Protein AF-A0A1R1VNM8-F1 (afdb_monomer_lite)

Organism: NCBI:txid488447

Structure (mmCIF, N/CA/C/O backbone):
data_AF-A0A1R1VNM8-F1
#
_entry.id   AF-A0A1R1VNM8-F1
#
loop_
_atom_site.group_PDB
_atom_site.id
_atom_site.type_symbol
_atom_site.label_atom_id
_atom_site.label_alt_id
_atom_site.label_comp_id
_atom_site.label_asym_id
_atom_site.label_entity_id
_atom_site.label_seq_id
_atom_site.pdbx_PDB_ins_code
_atom_site.Cartn_x
_atom_site.Cartn_y
_atom_site.Cartn_z
_atom_site.occupancy
_atom_site.B_iso_or_equiv
_atom_site.auth_seq_id
_atom_site.auth_comp_id
_atom_site.auth_asym_id
_atom_site.auth_atom_id
_atom_site.pdbx_PDB_model_num
ATOM 1 N N . MET A 1 1 ? 32.324 -15.389 -21.369 1.00 37.41 1 MET A N 1
ATOM 2 C CA . MET A 1 1 ? 31.141 -14.985 -20.585 1.00 37.41 1 MET A CA 1
ATOM 3 C C . MET A 1 1 ? 31.148 -15.845 -19.336 1.00 37.41 1 MET A C 1
ATOM 5 O O . MET A 1 1 ? 30.987 -17.050 -19.451 1.00 37.41 1 MET A O 1
ATOM 9 N N . HIS A 1 2 ? 31.509 -15.280 -18.190 1.00 32.72 2 HIS A N 1
ATOM 10 C CA . HIS A 1 2 ? 31.342 -15.957 -16.906 1.00 32.72 2 HIS A CA 1
ATOM 11 C C . HIS A 1 2 ? 30.032 -15.454 -16.313 1.00 32.72 2 HIS A C 1
ATOM 13 O O . HIS A 1 2 ? 29.803 -14.247 -16.272 1.00 32.72 2 HIS A O 1
ATOM 19 N N . LEU A 1 3 ? 29.166 -16.381 -15.920 1.00 37.41 3 LEU A N 1
ATOM 20 C CA . LEU A 1 3 ? 28.037 -16.075 -15.055 1.00 37.41 3 LEU A CA 1
ATOM 21 C C . LEU A 1 3 ? 28.624 -15.864 -13.657 1.00 37.41 3 LEU A C 1
ATOM 23 O O . LEU A 1 3 ? 29.166 -16.795 -13.066 1.00 37.41 3 LEU A O 1
ATOM 27 N N . LEU A 1 4 ? 28.589 -14.631 -13.161 1.00 41.31 4 LEU A N 1
ATOM 28 C CA . LEU A 1 4 ? 28.851 -14.358 -11.753 1.00 41.31 4 LEU A CA 1
ATOM 29 C C . LEU A 1 4 ? 27.535 -14.547 -10.996 1.00 41.31 4 LEU A C 1
ATOM 31 O O . LEU A 1 4 ? 26.557 -13.865 -11.294 1.00 41.31 4 LEU A O 1
ATOM 35 N N . GLY A 1 5 ? 27.521 -15.468 -10.032 1.00 42.53 5 GLY A N 1
ATOM 36 C CA . GLY A 1 5 ? 26.333 -15.788 -9.235 1.00 42.53 5 GLY A CA 1
ATOM 37 C C . GLY A 1 5 ? 25.701 -17.113 -9.647 1.00 42.53 5 GLY A C 1
ATOM 38 O O . GLY A 1 5 ? 24.685 -17.145 -10.334 1.00 42.53 5 GLY A O 1
ATOM 39 N N . ALA A 1 6 ? 26.352 -18.193 -9.222 1.00 45.94 6 ALA A N 1
ATOM 40 C CA . ALA A 1 6 ? 25.772 -19.524 -9.119 1.00 45.94 6 ALA A CA 1
ATOM 41 C C . ALA A 1 6 ? 24.582 -19.542 -8.136 1.00 45.94 6 ALA A C 1
ATOM 43 O O . ALA A 1 6 ? 24.451 -18.621 -7.329 1.00 45.94 6 ALA A O 1
ATOM 44 N N . ASP A 1 7 ? 23.762 -20.595 -8.234 1.00 47.50 7 ASP A N 1
ATOM 45 C CA . ASP A 1 7 ? 22.747 -21.084 -7.283 1.00 47.50 7 ASP A CA 1
ATOM 46 C C . ASP A 1 7 ? 22.430 -20.138 -6.112 1.00 47.50 7 ASP A C 1
ATOM 48 O O . ASP A 1 7 ? 23.086 -20.157 -5.069 1.00 47.50 7 ASP A O 1
ATOM 52 N N . THR A 1 8 ? 21.410 -19.293 -6.279 1.00 44.81 8 THR A N 1
ATOM 53 C CA . THR A 1 8 ? 20.929 -18.396 -5.220 1.00 44.81 8 THR A CA 1
ATOM 54 C C . THR A 1 8 ? 19.408 -18.440 -5.111 1.00 44.81 8 THR A C 1
ATOM 56 O O . THR A 1 8 ? 18.697 -18.283 -6.103 1.00 44.81 8 THR A O 1
ATOM 59 N N . ASP A 1 9 ? 18.925 -18.605 -3.877 1.00 46.41 9 ASP A N 1
ATOM 60 C CA . ASP A 1 9 ? 17.511 -18.613 -3.480 1.00 46.41 9 ASP A CA 1
ATOM 61 C C . ASP A 1 9 ? 16.903 -17.197 -3.335 1.00 46.41 9 ASP A C 1
ATOM 63 O O . ASP A 1 9 ? 15.841 -17.026 -2.730 1.00 46.41 9 ASP A O 1
ATOM 67 N N . TYR A 1 10 ? 17.544 -16.145 -3.865 1.00 39.66 10 TYR A N 1
ATOM 68 C CA . TYR A 1 10 ? 17.070 -14.763 -3.708 1.00 39.66 10 TYR A CA 1
ATOM 69 C C . TYR A 1 10 ? 16.483 -14.134 -4.984 1.00 39.66 10 TYR A C 1
ATOM 71 O O . TYR A 1 10 ? 17.056 -14.151 -6.069 1.00 39.66 10 TYR A O 1
ATOM 79 N N . LEU A 1 11 ? 15.331 -13.491 -4.763 1.00 47.66 11 LEU A N 1
ATOM 80 C CA . LEU A 1 11 ? 14.323 -12.878 -5.646 1.00 47.66 11 LEU A CA 1
ATOM 81 C C . LEU A 1 11 ? 14.806 -11.887 -6.736 1.00 47.66 11 LEU A C 1
ATOM 83 O O . LEU A 1 11 ? 13.994 -11.420 -7.535 1.00 47.66 11 LEU A O 1
ATOM 87 N N . PHE A 1 12 ? 16.096 -11.551 -6.808 1.00 46.69 12 PHE A N 1
ATOM 88 C CA . PHE A 1 12 ? 16.641 -10.622 -7.804 1.00 46.69 12 PHE A CA 1
ATOM 89 C C . PHE A 1 12 ? 17.733 -11.321 -8.630 1.00 46.69 12 PHE A C 1
ATOM 91 O O . PHE A 1 12 ? 18.869 -11.461 -8.193 1.00 46.69 12 PHE A O 1
ATOM 98 N N . LEU A 1 13 ? 17.312 -11.788 -9.811 1.00 48.97 13 LEU A N 1
ATOM 99 C CA . LEU A 1 13 ? 18.019 -12.590 -10.826 1.00 48.97 13 LEU A CA 1
ATOM 100 C C . LEU A 1 13 ? 19.480 -12.178 -11.137 1.00 48.97 13 LEU A C 1
ATOM 102 O O . LEU A 1 13 ? 19.840 -11.010 -10.970 1.00 48.97 13 LEU A O 1
ATOM 106 N N . PRO A 1 14 ? 20.296 -13.109 -11.683 1.00 47.59 14 PRO A N 1
ATOM 107 C CA . PRO A 1 14 ? 21.697 -12.870 -12.030 1.00 47.59 14 PRO A CA 1
ATOM 108 C C . PRO A 1 14 ? 21.881 -11.714 -13.024 1.00 47.59 14 PRO A C 1
ATOM 110 O O . PRO A 1 14 ? 21.152 -11.576 -14.009 1.00 47.59 14 PRO A O 1
ATOM 113 N N . GLY A 1 15 ? 22.893 -10.882 -12.763 1.00 52.56 15 GLY A N 1
ATOM 114 C CA . GLY A 1 15 ? 23.319 -9.796 -13.644 1.00 52.56 15 GLY A CA 1
ATOM 115 C C . GLY A 1 15 ? 24.332 -10.264 -14.692 1.00 52.56 15 GLY A C 1
ATOM 116 O O . GLY A 1 15 ? 25.134 -11.161 -14.443 1.00 52.56 15 GLY A O 1
ATOM 117 N N . VAL A 1 16 ? 24.326 -9.635 -15.871 1.00 53.25 16 VAL A N 1
ATOM 118 C CA . VAL A 1 16 ? 25.298 -9.906 -16.944 1.00 53.25 16 VAL A CA 1
ATOM 119 C C . VAL A 1 16 ? 26.408 -8.846 -16.930 1.00 53.25 16 VAL A C 1
ATOM 121 O O . VAL A 1 16 ? 26.133 -7.649 -17.054 1.00 53.25 16 VAL A O 1
ATOM 124 N N . GLU A 1 17 ? 27.673 -9.268 -16.839 1.00 46.72 17 GLU A N 1
ATOM 125 C CA . GLU A 1 17 ? 28.850 -8.387 -16.884 1.00 46.72 17 GLU A CA 1
ATOM 126 C C . GLU A 1 17 ? 29.545 -8.417 -18.267 1.00 46.72 17 GLU A C 1
ATOM 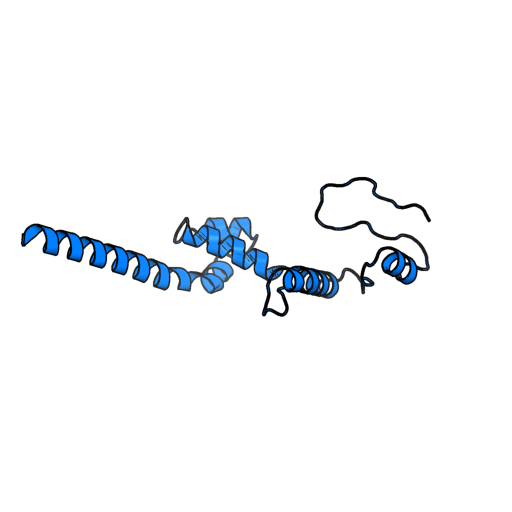128 O O . GLU A 1 17 ? 29.689 -9.474 -18.881 1.00 46.72 17 GLU A O 1
ATOM 133 N N . GLY A 1 18 ? 29.959 -7.248 -18.784 1.00 53.28 18 GLY A N 1
ATOM 134 C CA . GLY A 1 18 ? 30.616 -7.088 -20.095 1.00 53.28 18 GLY A CA 1
ATOM 135 C C . GLY A 1 18 ? 29.975 -6.028 -21.014 1.00 53.28 18 GLY A C 1
ATOM 136 O O . GLY A 1 18 ? 28.924 -5.485 -20.678 1.00 53.28 18 GLY A O 1
ATOM 137 N N . PRO A 1 19 ? 30.589 -5.713 -22.175 1.00 48.31 19 PRO A N 1
ATOM 138 C CA . PRO A 1 19 ? 30.175 -4.603 -23.049 1.00 48.31 19 PRO A CA 1
ATOM 139 C C . PRO A 1 19 ? 28.842 -4.827 -23.791 1.00 48.31 19 PRO A C 1
ATOM 141 O O . PRO A 1 19 ? 28.208 -3.862 -24.199 1.00 48.31 19 PRO A O 1
ATOM 144 N N . ASN A 1 20 ? 28.377 -6.076 -23.920 1.00 59.34 20 ASN A N 1
ATOM 145 C CA . ASN A 1 20 ? 27.182 -6.449 -24.694 1.00 59.34 20 ASN A CA 1
ATOM 146 C C . ASN A 1 20 ? 26.059 -7.021 -23.812 1.00 59.34 20 ASN A C 1
ATOM 148 O O . ASN A 1 20 ? 25.508 -8.087 -24.093 1.00 59.34 20 ASN A O 1
ATOM 152 N N . ARG A 1 21 ? 25.709 -6.319 -22.727 1.00 56.72 21 ARG A N 1
ATOM 153 C CA . ARG A 1 21 ? 24.715 -6.792 -21.740 1.00 56.72 21 ARG A CA 1
ATOM 154 C C . ARG A 1 21 ? 23.349 -7.114 -22.358 1.00 56.72 21 ARG A C 1
ATOM 156 O O . ARG A 1 21 ? 22.747 -8.108 -21.979 1.00 56.72 21 ARG A O 1
ATOM 163 N N . GLY A 1 22 ? 22.895 -6.336 -23.347 1.00 59.09 22 GLY A N 1
ATOM 164 C CA . GLY A 1 22 ? 21.609 -6.555 -24.027 1.00 59.09 22 GLY A CA 1
ATOM 165 C C . GLY A 1 22 ? 21.494 -7.918 -24.720 1.00 59.09 22 GLY A C 1
ATOM 166 O O . GLY A 1 22 ? 20.471 -8.581 -24.594 1.00 59.09 22 GLY A O 1
ATOM 167 N N . ALA A 1 23 ? 22.564 -8.377 -25.377 1.00 64.00 23 ALA A N 1
ATOM 168 C CA . ALA A 1 23 ? 22.600 -9.704 -25.993 1.00 64.00 23 ALA A CA 1
ATOM 169 C C . ALA A 1 23 ? 22.630 -10.823 -24.940 1.00 64.00 23 ALA A C 1
ATOM 171 O O . ALA A 1 23 ? 22.006 -11.863 -25.122 1.00 64.00 23 ALA A O 1
ATOM 172 N N . GLY A 1 24 ? 23.322 -10.593 -23.819 1.00 63.47 24 GLY A N 1
ATOM 173 C CA . GLY A 1 24 ? 23.351 -11.541 -22.708 1.00 63.47 24 GLY A CA 1
ATOM 174 C C . GLY A 1 24 ? 22.001 -11.688 -22.009 1.00 63.47 24 GLY A C 1
ATOM 175 O O . GLY A 1 24 ? 21.637 -12.805 -21.678 1.00 63.47 24 GLY A O 1
ATOM 176 N N . TYR A 1 25 ? 21.245 -10.598 -21.846 1.00 61.03 25 TYR A N 1
ATOM 177 C CA . TYR A 1 25 ? 19.880 -10.632 -21.316 1.00 61.03 25 TYR A CA 1
ATOM 178 C C . TYR A 1 25 ? 18.910 -11.352 -22.267 1.00 61.03 25 TYR A C 1
ATOM 180 O O . TYR A 1 25 ? 18.180 -12.234 -21.826 1.00 61.03 25 TYR A O 1
ATOM 188 N N . ALA A 1 26 ? 18.978 -11.076 -23.576 1.00 64.75 26 ALA A N 1
ATOM 189 C CA . ALA A 1 26 ? 18.158 -11.760 -24.582 1.00 64.75 26 ALA A CA 1
ATOM 190 C C . ALA A 1 26 ? 18.410 -13.279 -24.641 1.00 64.75 26 ALA A C 1
ATOM 192 O O . ALA A 1 26 ? 17.482 -14.054 -24.849 1.00 64.75 26 ALA A O 1
ATOM 193 N N . ALA A 1 27 ? 19.653 -13.719 -24.423 1.00 64.88 27 ALA A N 1
ATOM 194 C CA . ALA A 1 27 ? 20.021 -15.136 -24.439 1.00 64.88 27 ALA A CA 1
ATOM 195 C C . ALA A 1 27 ? 19.435 -15.952 -23.270 1.00 64.88 27 ALA A C 1
ATOM 197 O O . ALA A 1 27 ? 19.348 -17.173 -23.366 1.00 64.88 27 ALA A O 1
ATOM 198 N N . ILE A 1 28 ? 19.047 -15.290 -22.179 1.00 61.47 28 ILE A N 1
ATOM 199 C CA . ILE A 1 28 ? 18.435 -15.901 -20.987 1.00 61.47 28 ILE A CA 1
ATOM 200 C C . ILE A 1 28 ? 16.983 -15.440 -20.787 1.00 61.47 28 ILE A C 1
ATOM 202 O O . ILE A 1 28 ? 16.451 -15.557 -19.687 1.00 61.47 28 ILE A O 1
ATOM 206 N N . ASP A 1 29 ? 16.364 -14.900 -21.843 1.00 60.56 29 ASP A N 1
ATOM 207 C CA . ASP A 1 29 ? 14.987 -14.381 -21.861 1.00 60.56 29 ASP A CA 1
ATOM 208 C C . ASP A 1 29 ? 14.692 -13.345 -20.751 1.00 60.56 29 ASP A C 1
ATOM 210 O O . ASP A 1 29 ? 13.607 -13.261 -20.170 1.00 60.56 29 ASP A O 1
ATOM 214 N N . ILE A 1 30 ? 15.699 -12.533 -20.420 1.00 56.56 30 ILE A N 1
ATOM 215 C CA . ILE A 1 30 ? 15.576 -11.396 -19.511 1.00 56.56 30 ILE A CA 1
ATOM 216 C C . ILE A 1 30 ? 15.430 -10.127 -20.353 1.00 56.56 30 ILE A C 1
ATOM 218 O O . ILE A 1 30 ? 16.223 -9.852 -21.249 1.00 56.56 30 ILE A O 1
ATOM 222 N N . GLU A 1 31 ? 14.415 -9.318 -20.057 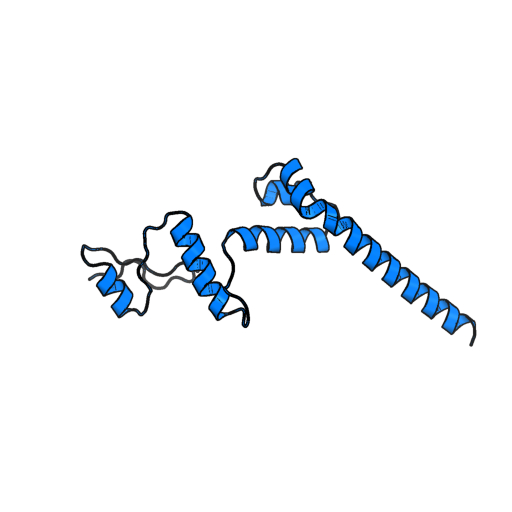1.00 54.03 31 GLU A N 1
ATOM 223 C CA . GLU A 1 31 ? 14.273 -8.009 -20.695 1.00 54.03 31 GLU A CA 1
ATOM 224 C C . GLU A 1 31 ? 15.432 -7.073 -20.299 1.00 54.03 31 GLU A C 1
ATOM 226 O O . GLU A 1 31 ? 15.839 -7.069 -19.130 1.00 54.03 31 GLU A O 1
ATOM 231 N N . PRO A 1 32 ? 15.971 -6.256 -21.227 1.00 51.78 32 PRO A N 1
ATOM 232 C CA . PRO A 1 32 ? 17.097 -5.380 -20.937 1.00 51.78 32 PRO A CA 1
ATOM 233 C C . PRO A 1 32 ? 16.776 -4.421 -19.788 1.00 51.78 32 PRO A C 1
ATOM 235 O O . PRO A 1 32 ? 15.810 -3.660 -19.846 1.00 51.78 32 PRO A O 1
ATOM 238 N N . SER A 1 33 ? 17.624 -4.408 -18.758 1.00 52.19 33 SER A N 1
ATOM 239 C CA . SER A 1 33 ? 17.564 -3.370 -17.732 1.00 52.19 33 SER A CA 1
ATOM 240 C C . SER A 1 33 ? 18.038 -2.047 -18.334 1.00 52.19 33 SER A C 1
ATOM 242 O O . SER A 1 33 ? 19.234 -1.779 -18.445 1.00 52.19 33 SER A O 1
ATOM 244 N N . GLY A 1 34 ? 17.097 -1.179 -18.709 1.00 44.78 34 GLY A N 1
ATOM 245 C CA . GLY A 1 34 ? 17.359 0.252 -18.594 1.00 44.78 34 GLY A CA 1
ATOM 246 C C . GLY A 1 34 ? 17.738 0.500 -17.136 1.00 44.78 34 GLY A C 1
ATOM 247 O O . GLY A 1 34 ? 17.015 0.017 -16.271 1.00 44.78 34 GLY A O 1
ATOM 248 N N . ASN A 1 35 ? 18.914 1.102 -16.911 1.00 43.62 35 ASN A N 1
ATOM 249 C CA . ASN A 1 35 ? 19.588 1.376 -15.633 1.00 43.62 35 ASN A CA 1
ATOM 250 C C . ASN A 1 35 ? 18.732 1.122 -14.379 1.00 43.62 35 ASN A C 1
ATOM 252 O O . ASN A 1 35 ? 17.612 1.607 -14.297 1.00 43.62 35 ASN A O 1
ATOM 256 N N . TRP A 1 36 ? 19.277 0.460 -13.356 1.00 50.06 36 TRP A N 1
ATOM 257 C CA . TRP A 1 36 ? 18.651 0.299 -12.030 1.00 50.06 36 TRP A CA 1
ATOM 258 C C . TRP A 1 36 ? 18.516 1.637 -11.257 1.00 50.06 36 TRP A C 1
ATOM 260 O O . TRP A 1 36 ? 18.904 1.760 -10.101 1.00 50.06 36 TRP A O 1
ATOM 270 N N . ILE A 1 37 ? 17.990 2.670 -11.911 1.00 52.00 37 ILE A N 1
ATOM 271 C CA . ILE A 1 37 ? 17.353 3.842 -11.331 1.00 52.00 37 ILE A CA 1
ATOM 272 C C . ILE A 1 37 ? 15.989 3.417 -10.769 1.00 52.00 37 ILE A C 1
ATOM 274 O O . ILE A 1 37 ? 15.452 2.374 -11.152 1.00 52.00 37 ILE A O 1
ATOM 278 N N . ALA A 1 38 ? 15.420 4.202 -9.852 1.00 51.25 38 ALA A N 1
ATOM 279 C CA . ALA A 1 38 ? 14.131 3.896 -9.217 1.00 51.25 38 ALA A CA 1
ATOM 280 C C . ALA A 1 38 ? 13.026 3.543 -10.235 1.00 51.25 38 ALA A C 1
ATOM 282 O O . ALA A 1 38 ? 12.201 2.660 -9.978 1.00 51.25 38 ALA A O 1
ATOM 283 N N . ASP A 1 39 ? 13.071 4.163 -11.415 1.00 56.44 39 ASP A N 1
ATOM 284 C CA . ASP A 1 39 ? 12.159 3.893 -12.526 1.00 56.44 39 ASP A CA 1
ATOM 285 C C . ASP A 1 39 ? 12.369 2.498 -13.135 1.00 56.44 39 ASP A C 1
ATOM 287 O O . ASP A 1 39 ? 11.396 1.815 -13.442 1.00 56.44 39 ASP A O 1
ATOM 291 N N . GLY A 1 40 ? 13.614 2.022 -13.231 1.00 67.88 40 GLY A N 1
ATOM 292 C CA . GLY A 1 40 ? 13.951 0.685 -13.729 1.00 67.88 40 GLY A CA 1
ATOM 293 C C . GLY A 1 40 ? 13.490 -0.427 -12.785 1.00 67.88 40 GLY A C 1
ATOM 294 O O . GLY A 1 40 ? 12.881 -1.403 -13.227 1.00 67.88 40 GLY A O 1
ATOM 295 N N . LEU A 1 41 ? 13.685 -0.257 -11.469 1.00 75.19 41 LEU A N 1
ATOM 296 C CA . LEU A 1 41 ? 13.146 -1.195 -10.475 1.00 75.19 41 LEU A CA 1
ATOM 297 C C . LEU A 1 41 ? 11.613 -1.185 -10.485 1.00 75.19 41 LEU A C 1
ATOM 299 O O . LEU A 1 41 ? 10.986 -2.242 -10.440 1.00 75.19 41 LEU A O 1
ATOM 303 N N . SER A 1 42 ? 11.005 -0.000 -10.575 1.00 78.81 42 SER A N 1
ATOM 304 C CA . SER A 1 42 ? 9.548 0.131 -10.616 1.00 78.81 42 SER A CA 1
ATOM 305 C C . SER A 1 42 ? 8.948 -0.526 -11.856 1.00 78.81 42 SER A C 1
ATOM 307 O O . SER A 1 42 ? 7.982 -1.280 -11.733 1.00 78.81 42 SER A O 1
ATOM 309 N N . ALA A 1 43 ? 9.557 -0.311 -13.026 1.00 75.25 43 ALA A N 1
ATOM 310 C CA . ALA A 1 43 ? 9.175 -0.964 -14.272 1.00 75.25 43 ALA A CA 1
ATOM 311 C C . ALA A 1 43 ? 9.308 -2.487 -14.163 1.00 75.25 43 ALA A C 1
ATOM 313 O O . ALA A 1 43 ? 8.375 -3.214 -14.503 1.00 75.25 43 ALA A O 1
ATOM 314 N N . ARG A 1 44 ? 10.423 -2.981 -13.610 1.00 79.62 44 ARG A N 1
ATOM 315 C CA . ARG A 1 44 ? 10.644 -4.421 -13.457 1.00 79.62 44 ARG A CA 1
ATOM 316 C C . ARG A 1 44 ? 9.621 -5.070 -12.529 1.00 79.62 44 ARG A C 1
ATOM 318 O O . ARG A 1 44 ? 9.061 -6.105 -12.882 1.00 79.62 44 ARG A O 1
ATOM 325 N N . VAL A 1 45 ? 9.358 -4.476 -11.365 1.00 84.75 45 VAL A N 1
ATOM 326 C CA . VAL A 1 45 ? 8.369 -5.004 -10.412 1.00 84.75 45 VAL A CA 1
ATOM 327 C C . VAL A 1 45 ? 6.966 -4.988 -11.017 1.00 84.75 45 VAL A C 1
ATOM 329 O O . VAL A 1 45 ? 6.238 -5.968 -10.864 1.00 84.75 45 VAL A O 1
ATOM 332 N N . ARG A 1 46 ? 6.612 -3.949 -11.781 1.00 84.88 46 ARG A N 1
ATOM 333 C CA . ARG A 1 46 ? 5.340 -3.899 -12.511 1.00 84.88 46 ARG A CA 1
ATOM 334 C C . ARG A 1 46 ? 5.211 -5.046 -13.518 1.00 84.88 46 ARG A C 1
ATOM 336 O O . ARG A 1 46 ? 4.220 -5.763 -13.477 1.00 84.88 46 ARG A O 1
ATOM 343 N N . VAL A 1 47 ? 6.228 -5.279 -14.355 1.00 79.69 47 VAL A N 1
ATOM 344 C CA . VAL A 1 47 ? 6.226 -6.384 -15.336 1.00 79.69 47 VAL A CA 1
ATOM 345 C C . VAL A 1 47 ? 6.070 -7.740 -14.653 1.00 79.69 47 VAL A C 1
ATOM 347 O O . VAL A 1 47 ? 5.295 -8.576 -15.110 1.00 79.69 47 VAL A O 1
ATOM 350 N N . VAL A 1 48 ? 6.791 -7.975 -13.554 1.00 83.31 48 VAL A N 1
ATOM 351 C CA . VAL A 1 48 ? 6.700 -9.246 -12.825 1.00 83.31 48 VAL A CA 1
ATOM 352 C C . VAL A 1 48 ? 5.313 -9.417 -12.208 1.00 83.31 48 VAL A C 1
ATOM 354 O O . VAL A 1 48 ? 4.701 -10.463 -12.384 1.00 83.31 48 VAL A O 1
ATOM 357 N N . THR A 1 49 ? 4.796 -8.404 -11.516 1.00 87.19 49 THR A N 1
ATOM 358 C CA . THR A 1 49 ? 3.502 -8.497 -10.818 1.00 87.19 49 THR A CA 1
ATOM 359 C C . THR A 1 49 ? 2.322 -8.623 -11.780 1.00 87.19 49 THR A C 1
ATOM 361 O O . THR A 1 49 ? 1.415 -9.400 -11.497 1.00 87.19 49 THR A O 1
ATOM 364 N N . ALA A 1 50 ? 2.368 -7.972 -12.947 1.00 83.50 50 ALA A N 1
ATOM 365 C CA . ALA A 1 50 ? 1.355 -8.116 -13.996 1.00 83.50 50 ALA A CA 1
ATOM 366 C C . ALA A 1 50 ? 1.189 -9.572 -14.471 1.00 83.50 50 ALA A C 1
ATOM 368 O O . ALA A 1 50 ? 0.084 -10.006 -14.777 1.00 83.50 50 ALA A O 1
ATOM 369 N N . ARG A 1 51 ? 2.272 -10.366 -14.481 1.00 81.88 51 ARG A N 1
ATOM 370 C CA . ARG A 1 51 ? 2.215 -11.790 -14.869 1.00 81.88 51 ARG A CA 1
ATOM 371 C C . ARG A 1 51 ? 1.430 -12.652 -13.878 1.00 81.88 51 ARG A C 1
ATOM 373 O O . ARG A 1 51 ? 0.916 -13.693 -14.270 1.00 81.88 51 ARG A O 1
ATOM 380 N N . TYR A 1 52 ? 1.369 -12.246 -12.610 1.00 83.25 52 TYR A N 1
ATOM 381 C CA . TYR A 1 52 ? 0.765 -13.032 -11.528 1.00 83.25 52 TYR A CA 1
ATOM 382 C C . TYR A 1 52 ? -0.569 -12.464 -11.023 1.00 83.25 52 TYR A C 1
ATOM 384 O O . TYR A 1 52 ? -1.252 -13.130 -10.249 1.00 83.25 52 TYR A O 1
ATOM 392 N N . ALA A 1 53 ? -0.949 -11.260 -11.451 1.00 80.69 53 ALA A N 1
ATOM 393 C CA . ALA A 1 53 ? -2.214 -10.616 -11.118 1.00 80.69 53 ALA A CA 1
ATOM 394 C C . ALA A 1 53 ? -3.029 -10.393 -12.407 1.00 80.69 53 ALA A C 1
ATOM 396 O O . ALA A 1 53 ? -2.889 -9.328 -13.023 1.00 80.69 53 ALA A O 1
ATOM 397 N N . PRO A 1 54 ? -3.840 -11.386 -12.835 1.00 77.19 54 PRO A N 1
ATOM 398 C CA . PRO A 1 54 ? -4.659 -11.266 -14.039 1.00 77.19 54 PRO A CA 1
ATOM 399 C C . PRO A 1 54 ? -5.577 -10.042 -13.938 1.00 77.19 54 PRO A C 1
ATOM 401 O O . PRO A 1 54 ? -5.995 -9.662 -12.846 1.00 77.19 54 PRO A O 1
ATOM 404 N N . ASP A 1 55 ? -5.843 -9.408 -15.080 1.00 87.88 55 ASP A N 1
ATOM 405 C CA . ASP A 1 55 ? -6.651 -8.184 -15.212 1.00 87.88 55 ASP A CA 1
ATOM 406 C C . ASP A 1 55 ? -6.042 -6.914 -14.589 1.00 87.88 55 ASP A C 1
ATOM 408 O O . ASP A 1 55 ? -6.730 -5.911 -14.394 1.00 87.88 55 ASP A O 1
ATOM 412 N N . THR A 1 56 ? -4.736 -6.918 -14.306 1.00 86.38 56 THR A N 1
ATOM 413 C CA . THR A 1 56 ? -4.018 -5.731 -13.827 1.00 86.38 56 THR A CA 1
ATOM 414 C C . THR A 1 56 ? -2.768 -5.469 -14.657 1.00 86.38 56 THR A C 1
ATOM 416 O O . THR A 1 56 ? -2.084 -6.393 -15.090 1.00 86.38 56 THR A O 1
ATOM 419 N N . ASP A 1 57 ? -2.388 -4.200 -14.787 1.00 85.56 57 ASP A N 1
ATOM 420 C CA . ASP A 1 57 ? -1.096 -3.819 -15.370 1.00 85.56 57 ASP A CA 1
ATOM 421 C C . ASP A 1 57 ? 0.095 -4.071 -14.419 1.00 85.56 57 ASP A C 1
ATOM 423 O O . ASP A 1 57 ? 1.191 -3.548 -14.648 1.00 85.56 57 ASP A O 1
ATOM 427 N N . GLY A 1 58 ? -0.110 -4.800 -13.318 1.00 89.06 58 GLY A N 1
ATOM 428 C CA . GLY A 1 58 ? 0.845 -4.932 -12.225 1.00 89.06 58 GLY A CA 1
ATOM 429 C C . GLY A 1 58 ? 0.951 -3.680 -11.352 1.00 89.06 58 GLY A C 1
ATOM 430 O O . GLY A 1 58 ? 0.281 -2.665 -11.550 1.00 89.06 58 GLY A O 1
ATOM 431 N N . PHE A 1 59 ? 1.825 -3.745 -10.353 1.00 90.75 59 PHE A N 1
ATOM 432 C CA . PHE A 1 59 ? 2.063 -2.671 -9.393 1.00 90.75 59 PHE A CA 1
ATOM 433 C C . PHE A 1 59 ? 3.553 -2.500 -9.097 1.00 90.75 59 PHE A C 1
ATOM 435 O O . PHE A 1 59 ? 4.359 -3.399 -9.311 1.00 90.75 59 PHE A O 1
ATOM 442 N N . GLY A 1 60 ? 3.935 -1.314 -8.619 1.00 90.12 60 GLY A N 1
ATOM 443 C CA . GLY A 1 60 ? 5.325 -0.988 -8.296 1.00 90.12 60 GLY A CA 1
ATOM 444 C C . GLY A 1 60 ? 5.729 -1.332 -6.853 1.00 90.12 60 GLY A C 1
ATOM 445 O O . GLY A 1 60 ? 4.880 -1.679 -6.030 1.00 90.12 60 GLY A O 1
ATOM 446 N N . PRO A 1 61 ? 7.012 -1.143 -6.490 1.00 88.12 61 PRO A N 1
ATOM 447 C CA . PRO A 1 61 ? 7.550 -1.479 -5.170 1.00 88.12 61 PRO A CA 1
ATOM 448 C C . PRO A 1 61 ? 6.817 -0.808 -3.999 1.00 88.12 61 PRO A C 1
ATOM 450 O O . PRO A 1 61 ? 6.716 -1.376 -2.913 1.00 88.12 61 PRO A O 1
ATOM 453 N N . HIS A 1 62 ? 6.275 0.396 -4.212 1.00 90.56 62 HIS A N 1
ATOM 454 C CA . HIS A 1 62 ? 5.534 1.130 -3.184 1.00 90.56 62 HIS A CA 1
ATOM 455 C C . HIS A 1 62 ? 4.265 0.393 -2.725 1.00 90.56 62 HIS A C 1
ATOM 457 O O . HIS A 1 62 ? 3.874 0.507 -1.565 1.00 90.56 62 HIS A O 1
ATOM 463 N N . ALA A 1 63 ? 3.663 -0.430 -3.589 1.00 91.62 63 ALA A N 1
ATOM 464 C CA . ALA A 1 63 ? 2.494 -1.223 -3.229 1.00 91.62 63 ALA A CA 1
ATOM 465 C C . ALA A 1 63 ? 2.802 -2.244 -2.124 1.00 91.62 63 ALA A C 1
ATOM 467 O O . ALA A 1 63 ? 1.956 -2.461 -1.263 1.00 91.62 63 ALA A O 1
ATOM 468 N N . PHE A 1 64 ? 4.018 -2.803 -2.065 1.00 92.38 64 PHE A N 1
ATOM 469 C CA . PHE A 1 64 ? 4.399 -3.702 -0.969 1.00 92.38 64 PHE A CA 1
ATOM 470 C C . PHE A 1 64 ? 4.377 -2.994 0.388 1.00 92.38 64 PHE A C 1
ATOM 472 O O . PHE A 1 64 ? 3.933 -3.586 1.371 1.00 92.38 64 PHE A O 1
ATOM 479 N N . ARG A 1 65 ? 4.776 -1.712 0.449 1.00 93.94 65 ARG A N 1
ATOM 480 C CA . ARG A 1 65 ? 4.656 -0.918 1.688 1.00 93.94 65 ARG A CA 1
ATOM 481 C C . ARG A 1 65 ? 3.196 -0.792 2.115 1.00 93.94 65 ARG A C 1
ATOM 483 O O . ARG A 1 65 ? 2.916 -0.933 3.301 1.00 93.94 65 ARG A O 1
ATOM 490 N N . HIS A 1 66 ? 2.282 -0.577 1.169 1.00 95.00 66 HIS A N 1
ATOM 491 C CA . HIS A 1 66 ? 0.848 -0.534 1.455 1.00 95.00 66 HIS A CA 1
ATOM 492 C C . HIS A 1 66 ? 0.290 -1.887 1.895 1.00 95.00 66 HIS A C 1
ATOM 494 O O . HIS A 1 66 ? -0.389 -1.939 2.913 1.00 95.00 66 HIS A O 1
ATOM 500 N N . ILE A 1 67 ? 0.620 -2.977 1.197 1.00 93.88 67 ILE A N 1
ATOM 501 C CA . ILE A 1 67 ? 0.158 -4.331 1.540 1.00 93.88 67 ILE A CA 1
ATOM 502 C C . ILE A 1 67 ? 0.549 -4.680 2.979 1.00 93.88 67 ILE A C 1
ATOM 504 O O . ILE A 1 67 ? -0.315 -5.036 3.775 1.00 93.88 67 ILE A O 1
ATOM 508 N N . VAL A 1 68 ? 1.827 -4.513 3.330 1.00 94.81 68 VAL A N 1
ATOM 509 C CA . VAL A 1 68 ? 2.339 -4.842 4.667 1.00 94.81 68 VAL A CA 1
ATOM 510 C C . VAL A 1 68 ? 1.704 -3.957 5.743 1.00 94.81 68 VAL A C 1
ATOM 512 O O . VAL A 1 68 ? 1.283 -4.458 6.784 1.00 94.81 68 VAL A O 1
ATOM 515 N N . ALA A 1 69 ? 1.592 -2.649 5.498 1.00 95.31 69 ALA A N 1
ATOM 516 C CA . ALA A 1 69 ? 0.995 -1.722 6.457 1.00 95.31 69 ALA A CA 1
ATOM 517 C C . ALA A 1 69 ? -0.498 -1.990 6.686 1.00 95.31 69 ALA A C 1
ATOM 519 O O . ALA A 1 69 ? -0.952 -2.016 7.829 1.00 95.31 69 ALA A O 1
ATOM 520 N N . THR A 1 70 ? -1.260 -2.205 5.613 1.00 93.75 70 THR A N 1
ATOM 521 C CA . THR A 1 70 ? -2.691 -2.502 5.694 1.00 93.75 70 THR A CA 1
ATOM 522 C C . THR A 1 70 ? -2.944 -3.839 6.381 1.00 93.75 70 THR A C 1
ATOM 524 O O . THR A 1 70 ? -3.840 -3.922 7.214 1.00 93.75 70 THR A O 1
ATOM 527 N N . ASP A 1 71 ? -2.163 -4.872 6.073 1.00 94.19 71 ASP A N 1
ATOM 528 C CA . ASP A 1 71 ? -2.282 -6.183 6.714 1.00 94.19 71 ASP A CA 1
ATOM 529 C C . ASP A 1 71 ? -1.962 -6.112 8.220 1.00 94.19 71 ASP A C 1
ATOM 531 O O . ASP A 1 71 ? -2.731 -6.615 9.042 1.00 94.19 71 ASP A O 1
ATOM 535 N N . HIS A 1 72 ? -0.903 -5.386 8.611 1.00 94.19 72 HIS A N 1
ATOM 536 C CA . HIS A 1 72 ? -0.607 -5.127 10.027 1.00 94.19 72 HIS A CA 1
ATOM 537 C C . HIS A 1 72 ? -1.759 -4.408 10.731 1.00 94.19 72 HIS A C 1
ATOM 539 O O . HIS A 1 72 ? -2.205 -4.867 11.776 1.00 94.19 72 HIS A O 1
ATOM 545 N N . LEU A 1 73 ? -2.278 -3.317 10.160 1.00 93.12 73 LEU A N 1
ATOM 546 C CA . LEU A 1 73 ? -3.334 -2.517 10.795 1.00 93.12 73 LEU A CA 1
ATOM 547 C C . LEU A 1 73 ? -4.682 -3.239 10.866 1.00 93.12 73 LEU A C 1
ATOM 549 O O . LEU A 1 73 ? -5.410 -3.043 11.832 1.00 93.12 73 LEU A O 1
ATOM 553 N N . LYS A 1 74 ? -4.994 -4.116 9.906 1.00 87.88 74 LYS A N 1
ATOM 554 C CA . LYS A 1 74 ? -6.177 -4.988 9.982 1.00 87.88 74 LYS A CA 1
ATOM 555 C C . LYS A 1 74 ? -6.083 -6.000 11.125 1.00 87.88 74 LYS A C 1
ATOM 557 O O . LYS A 1 74 ? -7.104 -6.380 11.693 1.00 87.88 74 LYS A O 1
ATOM 562 N N . ARG A 1 75 ? -4.869 -6.457 11.455 1.00 89.38 75 ARG A N 1
ATOM 563 C CA . ARG A 1 75 ? -4.605 -7.388 12.567 1.00 89.38 75 ARG A CA 1
ATOM 564 C C . ARG A 1 75 ? -4.423 -6.674 13.909 1.00 89.38 75 ARG A C 1
ATOM 566 O O . ARG A 1 75 ? -4.771 -7.230 14.947 1.00 89.38 75 ARG A O 1
ATOM 573 N N . HIS A 1 76 ? -3.921 -5.444 13.877 1.00 90.38 76 HIS A N 1
ATOM 574 C CA . HIS A 1 76 ? -3.630 -4.600 15.034 1.00 90.38 76 HIS A CA 1
ATOM 575 C C . HIS A 1 76 ? -4.175 -3.182 14.797 1.00 90.38 76 HIS A C 1
ATOM 577 O O . HIS A 1 76 ? -3.420 -2.270 14.433 1.00 90.38 76 HIS A O 1
ATOM 583 N N . PRO A 1 77 ? -5.493 -2.974 14.977 1.00 89.44 77 PRO A N 1
ATOM 584 C CA . PRO A 1 77 ? -6.111 -1.682 14.725 1.00 89.44 77 PRO A CA 1
ATOM 585 C C . PRO A 1 77 ? -5.440 -0.567 15.524 1.00 89.44 77 PRO A C 1
ATOM 587 O O . PRO A 1 77 ? -5.146 -0.714 16.706 1.00 89.44 77 PRO A O 1
ATOM 590 N N . GLN A 1 78 ? -5.244 0.579 14.872 1.00 89.00 78 GLN A N 1
ATOM 591 C CA . GLN A 1 78 ? -4.656 1.792 15.453 1.00 89.00 78 GLN A CA 1
ATOM 592 C C . GLN A 1 78 ? -3.167 1.719 15.842 1.00 89.00 78 GLN A C 1
ATOM 594 O O . GLN A 1 78 ? -2.637 2.711 16.348 1.00 89.00 78 GLN A O 1
ATOM 599 N N . ASP A 1 79 ? -2.458 0.627 15.540 1.00 94.50 79 ASP A N 1
ATOM 600 C CA . ASP A 1 79 ? -1.018 0.491 15.798 1.00 94.50 79 ASP A CA 1
ATOM 601 C C . ASP A 1 79 ? -0.147 1.231 14.755 1.00 94.50 79 ASP A C 1
ATOM 603 O O . ASP A 1 79 ? 0.732 0.683 14.084 1.00 94.50 79 ASP A O 1
ATOM 607 N N . TYR A 1 80 ? -0.417 2.526 14.574 1.00 95.69 80 TYR A N 1
ATOM 608 C CA . TYR A 1 80 ? 0.243 3.361 13.568 1.00 95.69 80 TYR A CA 1
ATOM 609 C C . TYR A 1 80 ? 1.717 3.629 13.888 1.00 95.69 80 TYR A C 1
ATOM 611 O O . TYR A 1 80 ? 2.504 3.882 12.976 1.00 95.69 80 TYR A O 1
ATOM 619 N N . MET A 1 81 ? 2.102 3.585 15.167 1.00 97.06 81 MET A N 1
ATOM 620 C CA . MET A 1 81 ? 3.487 3.807 15.584 1.00 97.06 81 MET A CA 1
ATOM 621 C C . MET A 1 81 ? 4.393 2.668 15.114 1.00 97.06 81 MET A C 1
ATOM 623 O O . MET A 1 81 ? 5.449 2.931 14.538 1.00 97.06 81 MET A O 1
ATOM 627 N N . THR A 1 82 ? 3.961 1.417 15.286 1.00 96.44 82 THR A N 1
ATOM 628 C CA . THR A 1 82 ? 4.708 0.247 14.807 1.00 96.44 82 THR A CA 1
ATOM 629 C C . THR A 1 82 ? 4.842 0.268 13.289 1.00 96.44 82 THR A C 1
ATOM 631 O O . THR A 1 82 ? 5.932 0.049 12.766 1.00 96.44 82 THR A O 1
ATOM 634 N N . VAL A 1 83 ? 3.779 0.635 12.564 1.00 96.56 83 VAL A N 1
ATOM 635 C CA . VAL A 1 83 ? 3.840 0.795 11.100 1.00 96.56 83 VAL A CA 1
ATOM 636 C C . VAL A 1 83 ? 4.812 1.902 10.688 1.00 96.56 83 VAL A C 1
ATOM 638 O O . VAL A 1 83 ? 5.574 1.721 9.742 1.00 96.56 83 VAL A O 1
ATOM 641 N N . ALA A 1 84 ? 4.834 3.037 11.392 1.00 97.31 84 ALA A N 1
ATOM 642 C CA . ALA A 1 84 ? 5.780 4.116 11.108 1.00 97.31 84 ALA A CA 1
ATOM 643 C C . ALA A 1 84 ? 7.238 3.663 11.271 1.00 97.31 84 ALA A C 1
ATOM 645 O O . ALA A 1 84 ? 8.068 3.949 10.407 1.00 97.31 84 ALA A O 1
ATOM 646 N N . GLN A 1 85 ? 7.532 2.903 12.329 1.00 96.56 85 GLN A N 1
ATOM 647 C CA . GLN A 1 85 ? 8.860 2.331 12.561 1.00 96.56 85 GLN A CA 1
ATOM 648 C C . GLN A 1 85 ? 9.218 1.286 11.498 1.00 96.56 85 GLN A C 1
ATOM 650 O O . GLN A 1 85 ? 10.289 1.370 10.904 1.00 96.56 85 GLN A O 1
ATOM 655 N N . LEU A 1 86 ? 8.300 0.364 11.193 1.00 94.00 86 LEU A N 1
ATOM 656 C CA . LEU A 1 86 ? 8.486 -0.681 10.184 1.00 94.00 86 LEU A CA 1
ATOM 657 C C . LEU A 1 86 ? 8.798 -0.093 8.803 1.00 94.00 86 LEU A C 1
ATOM 659 O O . LEU A 1 86 ? 9.681 -0.567 8.087 1.00 94.00 86 LEU A O 1
ATOM 663 N N . LEU A 1 87 ? 8.077 0.962 8.425 1.00 94.62 87 LEU A N 1
ATOM 664 C CA . LEU A 1 87 ? 8.264 1.625 7.144 1.00 94.62 87 LEU A CA 1
ATOM 665 C C . LEU A 1 87 ? 9.436 2.619 7.156 1.00 94.62 87 LEU A C 1
ATOM 667 O O . LEU A 1 87 ? 9.865 3.034 6.082 1.00 94.62 87 LEU A O 1
ATOM 671 N N . HIS A 1 88 ? 9.994 2.987 8.311 1.00 95.00 88 HIS A N 1
ATOM 672 C CA . HIS A 1 88 ? 10.904 4.134 8.448 1.00 95.00 88 HIS A CA 1
ATOM 673 C C . HIS A 1 88 ? 10.287 5.427 7.882 1.00 95.00 88 HIS A C 1
ATOM 675 O O . HIS A 1 88 ? 10.914 6.161 7.119 1.00 95.00 88 HIS A O 1
ATOM 681 N N . ASP A 1 89 ? 9.021 5.679 8.210 1.00 95.94 89 ASP A N 1
ATOM 682 C CA . ASP A 1 89 ? 8.269 6.852 7.759 1.00 95.94 89 ASP A CA 1
ATOM 683 C C . ASP A 1 89 ? 7.832 7.708 8.957 1.00 95.94 89 ASP A C 1
ATOM 685 O O . ASP A 1 89 ? 7.881 7.293 10.116 1.00 95.94 89 ASP A O 1
ATOM 689 N N . LYS A 1 90 ? 7.384 8.933 8.692 1.00 97.06 90 LYS A N 1
ATOM 690 C CA . LYS A 1 90 ? 6.830 9.809 9.724 1.00 97.06 90 LYS A CA 1
ATOM 691 C C . LYS A 1 90 ? 5.450 9.298 10.129 1.00 97.06 90 LYS A C 1
ATOM 693 O O . LYS A 1 90 ? 4.612 9.013 9.273 1.00 97.06 90 LYS A O 1
ATOM 698 N N . LEU A 1 91 ? 5.159 9.312 11.432 1.00 97.12 91 LEU A N 1
ATOM 699 C CA . LEU A 1 91 ? 3.831 8.969 11.958 1.00 97.12 91 LEU A CA 1
ATOM 7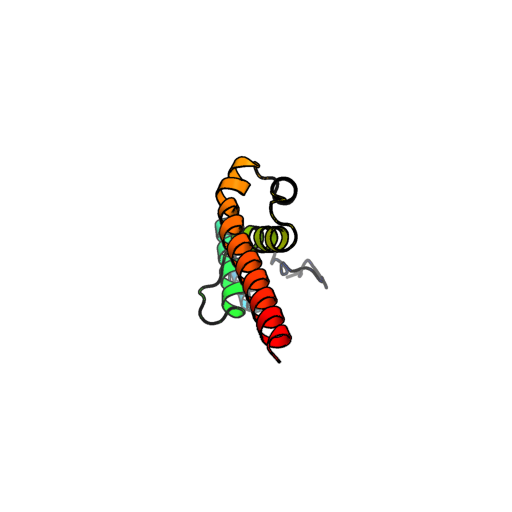00 C C . LEU A 1 91 ? 2.715 9.772 11.269 1.00 97.12 91 LEU A C 1
ATOM 702 O O . LEU A 1 91 ? 1.680 9.218 10.913 1.00 97.12 91 LEU A O 1
ATOM 706 N N . ALA A 1 92 ? 2.948 11.063 11.014 1.00 96.69 92 ALA A N 1
ATOM 707 C CA . ALA A 1 92 ? 2.000 11.917 10.302 1.00 96.69 92 ALA A CA 1
ATOM 708 C C . ALA A 1 92 ? 1.671 11.399 8.886 1.00 96.69 92 ALA A C 1
ATOM 710 O O . ALA A 1 92 ? 0.508 11.434 8.484 1.00 96.69 92 ALA A O 1
ATOM 711 N N . THR A 1 93 ? 2.661 10.880 8.148 1.00 96.38 93 THR A N 1
ATOM 712 C CA . THR A 1 93 ? 2.459 10.275 6.819 1.00 96.38 93 THR A CA 1
ATOM 713 C C . THR A 1 93 ? 1.618 9.008 6.925 1.00 96.38 93 THR A C 1
ATOM 715 O O . THR A 1 93 ? 0.657 8.839 6.179 1.00 96.38 93 THR A O 1
ATOM 718 N N . VAL A 1 94 ? 1.944 8.141 7.886 1.00 95.38 94 VAL A N 1
ATOM 719 C CA . VAL A 1 94 ? 1.253 6.862 8.110 1.00 95.38 94 VAL A CA 1
ATOM 720 C C . VAL A 1 94 ? -0.207 7.101 8.484 1.00 95.38 94 VAL A C 1
ATOM 722 O O . VAL A 1 94 ? -1.099 6.509 7.885 1.00 95.38 94 VAL A O 1
ATOM 725 N N . MET A 1 95 ? -0.484 8.023 9.407 1.00 94.25 95 MET A N 1
ATOM 726 C CA . MET A 1 95 ? -1.864 8.367 9.751 1.00 94.25 95 MET A CA 1
ATOM 727 C C . MET A 1 95 ? -2.612 8.963 8.557 1.00 94.25 95 MET A C 1
ATOM 729 O O . MET A 1 95 ? -3.745 8.568 8.300 1.00 94.25 95 MET A O 1
ATOM 733 N N . LYS A 1 96 ? -1.985 9.866 7.788 1.00 94.19 96 LYS A N 1
ATOM 734 C CA . LYS A 1 96 ? -2.600 10.419 6.571 1.00 94.19 96 LYS A CA 1
ATOM 735 C C . LYS A 1 96 ? -2.976 9.314 5.579 1.00 94.19 96 LYS A C 1
ATOM 737 O O . LYS A 1 96 ? -4.033 9.391 4.964 1.00 94.19 96 LYS A O 1
ATOM 742 N N . ALA A 1 97 ? -2.119 8.307 5.430 1.00 93.00 97 ALA A N 1
ATOM 743 C CA . ALA A 1 97 ? -2.330 7.212 4.497 1.00 93.00 97 ALA A CA 1
ATOM 744 C C . ALA A 1 97 ? -3.371 6.195 4.986 1.00 93.00 97 ALA A C 1
ATOM 746 O O . ALA A 1 97 ? -4.154 5.734 4.168 1.00 93.00 97 ALA A O 1
ATOM 747 N N . TYR A 1 98 ? -3.415 5.856 6.280 1.00 93.25 98 TYR A N 1
ATOM 748 C CA . TYR A 1 98 ? -4.155 4.675 6.759 1.00 93.25 98 TYR A CA 1
ATOM 749 C C . TYR A 1 98 ? -5.225 4.940 7.821 1.00 93.25 98 TYR A C 1
ATOM 751 O O . TYR A 1 98 ? -5.961 4.017 8.159 1.00 93.25 98 TYR A O 1
ATOM 759 N N . ALA A 1 99 ? -5.371 6.161 8.348 1.00 88.50 99 ALA A N 1
ATOM 760 C CA . ALA A 1 99 ? -6.348 6.427 9.413 1.00 88.50 99 ALA A CA 1
ATOM 761 C C . ALA A 1 99 ? -7.804 6.131 9.007 1.0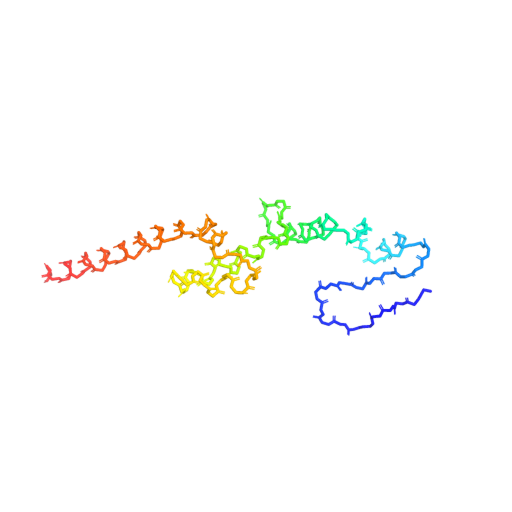0 88.50 99 ALA A C 1
ATOM 763 O O . ALA A 1 99 ? -8.647 5.911 9.877 1.00 88.50 99 ALA A O 1
ATOM 764 N N . HIS A 1 100 ? -8.097 6.099 7.704 1.00 86.50 100 HIS A N 1
ATOM 765 C CA . HIS A 1 100 ? -9.414 5.755 7.170 1.00 86.50 100 HIS A CA 1
ATOM 766 C C . HIS A 1 100 ? -9.797 4.283 7.400 1.00 86.50 100 HIS A C 1
ATOM 768 O O . HIS A 1 100 ? -10.982 4.006 7.561 1.00 86.50 100 HIS A O 1
ATOM 774 N N . LEU A 1 101 ? -8.827 3.362 7.524 1.00 82.44 101 LEU A N 1
ATOM 775 C CA . LEU A 1 101 ? -9.096 1.942 7.808 1.00 82.44 101 LEU A CA 1
ATOM 776 C C . LEU A 1 101 ? -9.883 1.756 9.117 1.00 82.44 101 LEU A C 1
ATOM 778 O O . LEU A 1 101 ? -10.698 0.847 9.230 1.00 82.44 101 LEU A O 1
ATOM 782 N N . LYS A 1 102 ? -9.733 2.691 10.068 1.00 71.31 102 LYS A N 1
ATOM 783 C CA . LYS A 1 102 ? -10.507 2.739 11.319 1.00 71.31 102 LYS A CA 1
ATOM 784 C C . LYS A 1 102 ? -12.023 2.733 11.085 1.00 71.31 102 LYS A C 1
ATOM 786 O O . LYS A 1 102 ? -12.753 2.163 11.892 1.00 71.31 102 LYS A O 1
ATOM 791 N N . VAL A 1 103 ? -12.500 3.424 10.049 1.00 64.62 103 VAL A N 1
ATOM 792 C CA . VAL A 1 103 ? -13.940 3.550 9.776 1.00 64.62 103 VAL A CA 1
ATOM 793 C C . VAL A 1 103 ? -14.488 2.222 9.268 1.00 64.62 103 VAL A C 1
ATOM 795 O O . VAL A 1 103 ? -15.492 1.744 9.793 1.00 64.62 103 VAL A O 1
ATOM 798 N N . ASP A 1 104 ? -13.782 1.592 8.332 1.00 64.31 104 ASP A N 1
ATOM 799 C CA . ASP A 1 104 ? -14.180 0.303 7.765 1.00 64.31 104 ASP A CA 1
ATOM 800 C C . ASP A 1 104 ? -14.116 -0.822 8.809 1.00 64.31 104 ASP A C 1
ATOM 802 O O . ASP A 1 104 ? -15.051 -1.617 8.925 1.00 64.31 104 ASP A O 1
ATOM 806 N N . ASP A 1 105 ? -13.069 -0.850 9.641 1.00 66.44 105 ASP A N 1
ATOM 807 C CA . ASP A 1 105 ? -12.940 -1.827 10.729 1.00 66.44 105 ASP A CA 1
ATOM 808 C C . ASP A 1 105 ? -14.003 -1.621 11.821 1.00 66.44 105 ASP A C 1
ATOM 810 O O . ASP A 1 105 ? -14.558 -2.590 12.358 1.00 66.44 105 ASP A O 1
ATOM 814 N N . GLY A 1 106 ? -14.334 -0.361 12.123 1.00 64.31 106 GLY A N 1
ATOM 815 C CA . GLY A 1 106 ? -15.409 0.004 13.043 1.00 64.31 106 GLY A CA 1
ATOM 816 C C . GLY A 1 106 ? -16.776 -0.465 12.545 1.00 64.31 106 GLY A C 1
ATOM 817 O O . GLY A 1 106 ? -17.517 -1.094 13.302 1.00 64.31 106 GLY A O 1
ATOM 818 N N . LEU A 1 107 ? -17.087 -0.236 11.263 1.00 74.25 107 LEU A N 1
ATOM 819 C CA . LEU A 1 107 ? -18.316 -0.739 10.643 1.00 74.25 107 LEU A CA 1
ATOM 820 C C . LEU A 1 107 ? -18.364 -2.267 10.653 1.00 74.25 107 LEU A C 1
ATOM 822 O O . LEU A 1 107 ? -19.392 -2.843 11.004 1.00 74.25 107 LEU A O 1
ATOM 826 N N . ARG A 1 108 ? -17.257 -2.938 10.318 1.00 70.62 108 ARG A N 1
ATOM 827 C CA . ARG A 1 108 ? -17.193 -4.406 10.308 1.00 70.62 108 ARG A CA 1
ATOM 828 C C . ARG A 1 108 ? -17.463 -4.995 11.691 1.00 70.62 108 ARG A C 1
ATOM 830 O O . ARG A 1 108 ? -18.224 -5.953 11.811 1.00 70.62 108 ARG A O 1
ATOM 837 N N . THR A 1 109 ? -16.875 -4.404 12.729 1.00 73.50 109 THR A N 1
ATOM 838 C CA . THR A 1 109 ? -17.082 -4.818 14.124 1.00 73.50 109 THR A CA 1
ATOM 839 C C . THR A 1 109 ? -18.525 -4.583 14.568 1.00 73.50 109 THR A C 1
ATOM 841 O O . THR A 1 109 ? -19.136 -5.474 15.156 1.00 73.50 109 THR A O 1
ATOM 844 N N . LEU A 1 110 ? -19.105 -3.425 14.234 1.00 78.56 110 LEU A N 1
ATOM 845 C CA . LEU A 1 110 ? -20.508 -3.122 14.522 1.00 78.56 110 LEU A CA 1
ATO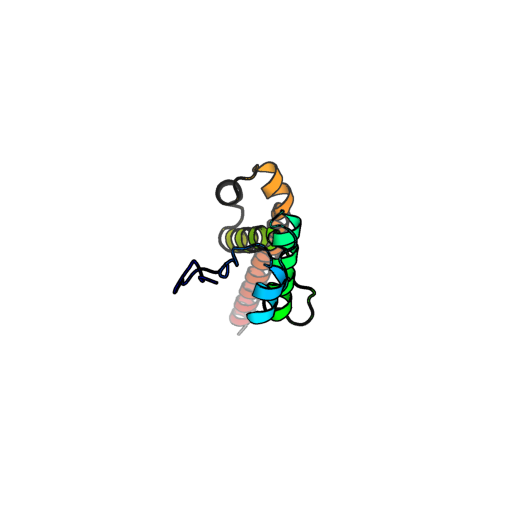M 846 C C . LEU A 1 110 ? -21.448 -4.122 13.838 1.00 78.56 110 LEU A C 1
ATOM 848 O O . LEU A 1 110 ? -22.338 -4.665 14.485 1.00 78.56 110 LEU A O 1
ATOM 852 N N . HIS A 1 111 ? -21.237 -4.393 12.549 1.00 78.00 111 HIS A N 1
ATOM 853 C CA . HIS A 1 111 ? -22.050 -5.342 11.788 1.00 78.00 111 HIS A CA 1
ATOM 854 C C . HIS A 1 111 ? -21.973 -6.755 12.373 1.00 78.00 111 HIS A C 1
ATOM 856 O O . HIS A 1 111 ? -23.001 -7.419 12.481 1.00 78.00 111 HIS A O 1
ATOM 862 N N . ALA A 1 112 ? -20.784 -7.199 12.794 1.00 78.81 112 ALA A N 1
ATOM 863 C CA . ALA A 1 112 ? -20.620 -8.481 13.474 1.00 78.81 112 ALA A CA 1
ATOM 864 C C . ALA A 1 112 ? -21.393 -8.527 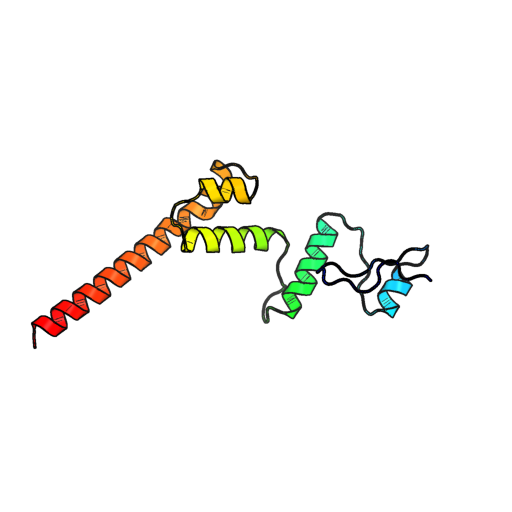14.804 1.00 78.81 112 ALA A C 1
ATOM 866 O O . ALA A 1 112 ? -22.089 -9.503 15.073 1.00 78.81 112 ALA A O 1
ATOM 867 N N . GLY A 1 113 ? -21.336 -7.454 15.601 1.00 83.00 113 GLY A N 1
ATOM 868 C CA . GLY A 1 113 ? -22.098 -7.346 16.848 1.00 83.00 113 GLY A CA 1
ATOM 869 C C . GLY A 1 113 ? -23.614 -7.354 16.631 1.00 83.00 113 GLY A C 1
ATOM 870 O O . GLY A 1 113 ? -24.332 -8.049 17.343 1.00 83.00 113 GLY A O 1
ATOM 871 N N . VAL A 1 114 ? -24.107 -6.641 15.614 1.00 88.69 114 VAL A N 1
ATOM 872 C CA . VAL A 1 114 ? -25.534 -6.642 15.246 1.00 88.69 114 VAL A CA 1
ATOM 873 C C . VAL A 1 114 ? -25.981 -8.028 14.783 1.00 88.69 114 VAL A C 1
ATOM 875 O O . VAL A 1 114 ? -27.036 -8.494 15.205 1.00 88.69 114 VAL A O 1
ATOM 878 N N . ALA A 1 115 ? -25.186 -8.709 13.954 1.00 87.38 115 ALA A N 1
ATOM 879 C CA . ALA A 1 115 ? -25.498 -10.061 13.492 1.00 87.38 115 ALA A CA 1
ATOM 880 C C . ALA A 1 115 ? -25.591 -11.059 14.659 1.00 87.38 115 ALA A C 1
ATOM 882 O O . ALA A 1 115 ? -26.533 -11.848 14.712 1.00 87.38 115 ALA A O 1
ATOM 883 N N . GLN A 1 116 ? -24.662 -10.976 15.615 1.00 88.00 116 GLN A N 1
ATOM 884 C CA . GLN A 1 116 ? -24.675 -11.792 16.828 1.00 88.00 116 GLN A CA 1
ATOM 885 C C . GLN A 1 116 ? -25.913 -11.505 17.693 1.00 88.00 116 GLN A C 1
ATOM 887 O O . GLN A 1 116 ? -26.630 -12.428 18.069 1.00 88.00 116 GLN A O 1
ATOM 892 N N . ALA A 1 117 ? -26.222 -10.229 17.939 1.00 86.06 117 ALA A N 1
ATOM 893 C CA . ALA A 1 117 ? -27.389 -9.836 18.729 1.00 86.06 117 ALA A CA 1
ATOM 894 C C . ALA A 1 117 ? -28.715 -10.283 18.083 1.00 86.06 117 ALA A C 1
ATOM 896 O O . ALA A 1 117 ? -29.624 -10.742 18.771 1.00 86.06 117 ALA A O 1
ATOM 897 N N . LEU A 1 118 ? -28.832 -10.191 16.753 1.00 90.12 118 LEU A N 1
ATOM 898 C CA . LEU A 1 118 ? -30.003 -10.684 16.019 1.00 90.12 118 LEU A CA 1
ATOM 899 C C . LEU A 1 118 ? -30.150 -12.207 16.119 1.00 90.12 118 LEU A C 1
ATOM 901 O O . LEU A 1 118 ? -31.273 -12.702 16.224 1.00 90.12 118 LEU A O 1
ATOM 905 N N . HIS A 1 119 ? -29.038 -12.944 16.100 1.00 89.38 119 HIS A N 1
ATOM 906 C CA . HIS A 1 119 ? -29.045 -14.392 16.286 1.00 89.38 119 HIS A CA 1
ATOM 907 C C . HIS A 1 119 ? -29.560 -14.770 17.682 1.00 89.38 119 HIS A C 1
ATOM 909 O O . HIS A 1 119 ? -30.501 -15.552 17.791 1.00 89.38 119 HIS A O 1
ATOM 915 N N . GLU A 1 120 ? -29.037 -14.132 18.731 1.00 90.44 120 GLU A N 1
ATOM 916 C CA . GLU A 1 120 ? -29.440 -14.365 20.127 1.00 90.44 120 GLU A CA 1
ATOM 917 C C . GLU A 1 120 ? -30.922 -14.042 20.384 1.00 90.44 120 GLU A C 1
ATOM 919 O O . GLU A 1 120 ? -31.619 -14.783 21.086 1.00 90.44 120 GLU A O 1
ATOM 924 N N . LEU A 1 121 ? -31.440 -12.970 19.774 1.00 89.00 121 LEU A N 1
ATOM 925 C CA . LEU A 1 121 ? -32.861 -12.616 19.850 1.00 89.00 121 LEU A CA 1
ATOM 926 C C . LEU A 1 121 ? -33.757 -13.643 19.139 1.00 89.00 121 LEU A C 1
ATOM 928 O O . LEU A 1 121 ? -34.832 -13.962 19.641 1.00 89.00 121 LEU A O 1
ATOM 932 N N . GLY A 1 122 ? -33.322 -14.178 17.994 1.00 84.38 122 GLY A N 1
ATOM 933 C CA . GLY A 1 122 ? -34.050 -15.217 17.258 1.00 84.38 122 GLY A CA 1
ATOM 934 C C . GLY A 1 122 ? -34.010 -16.604 17.916 1.00 84.38 122 GLY A C 1
ATOM 935 O O . GLY A 1 122 ? -34.889 -17.430 17.659 1.00 84.38 122 GLY A O 1
ATOM 936 N N . GLU A 1 123 ? -33.010 -16.879 18.756 1.00 73.38 123 GLU A N 1
ATOM 937 C CA . GLU A 1 123 ? -32.976 -18.075 19.608 1.00 73.38 123 GLU A CA 1
ATOM 938 C C . GLU A 1 123 ? -33.813 -17.903 20.880 1.00 73.38 123 GLU A C 1
ATOM 940 O O . GLU A 1 123 ? -34.499 -18.838 21.272 1.00 73.38 123 GLU A O 1
ATOM 945 N N . SER A 1 124 ? -33.856 -16.703 21.470 1.00 66.38 124 SER A N 1
ATOM 946 C CA . SER A 1 124 ? -34.673 -16.422 22.666 1.00 66.38 124 SER A CA 1
ATOM 947 C C . SER A 1 124 ? -36.189 -16.397 22.415 1.00 66.38 124 SER A C 1
ATOM 949 O O . SER A 1 124 ? -36.965 -16.391 23.368 1.00 66.38 124 SER A O 1
ATOM 951 N N . GLN A 1 125 ? -36.627 -16.328 21.154 1.00 64.81 125 GLN A N 1
ATOM 952 C CA . GLN A 1 125 ? -38.046 -16.328 20.766 1.00 64.81 125 GLN A CA 1
ATOM 953 C C . GLN A 1 125 ? -38.584 -17.708 20.341 1.00 64.81 125 GLN A C 1
ATOM 955 O O . GLN A 1 125 ? -39.737 -17.796 19.913 1.00 64.81 125 GLN A O 1
ATOM 960 N N . ARG A 1 126 ? -37.775 -18.770 20.440 1.00 53.03 126 ARG A N 1
ATOM 961 C CA . ARG A 1 126 ? -38.174 -20.166 20.198 1.00 53.03 126 ARG A CA 1
ATOM 962 C C . ARG A 1 126 ? -38.277 -20.944 21.502 1.00 53.03 126 ARG A C 1
ATOM 964 O O . ARG A 1 126 ? -39.134 -21.853 21.537 1.00 53.03 126 ARG A O 1
#

InterPro domains:
  IPR011010 DNA breaking-rejoining enzyme, catalytic core [SSF56349] (38-104)
  IPR013762 Integrase-like, catalytic domain superfamily [G3DSA:1.10.443.10] (2-106)

Radius of gyration: 23.28 Å; chains: 1; bounding box: 70×33×49 Å

pLDDT: mean 75.12, std 18.65, range [32.72, 97.31]

Sequence (126 aa):
MHLLGADTDYLFLPGVEGPNRGAGYAAIDIEPSGNWIADGLSARVRVVTARYAPDTDGFGPHAFRHIVATDHLKRHPQDYMTVAQLLHDKLATVMKAYAHLKVDDGLRTLHAGVAQALHELGESQR

Foldseek 3Di:
DDFDDDDDPDDDDTADDDDPRCVVCVVVVHHDQPDPDQVSQQVVQQVVQCVVDDPDSRGGPVVVLVVVLVVVCLVPPPVLVVSCVVVVHDSVVSCVVCVCVVVVSVVVVVVVVVVVVVVVVVVVVD

Secondary structure (DSSP, 8-state):
---S--S--SSS-PPPPSTTHHHHHHHTTPPP---SSHHHHHHHHHHHHHHHSTTS----HHHHHHHHHHHHHHHSTT-HHHHHHHHT--HHHHHHHHTTHHHHHHHHHHHHHHHHHHHHHHHHT-